Protein AF-A0A2X2K5G4-F1 (afdb_monomer_lite)

Organism: Staphylococcus aureus (NCBI:txid1280)

Radius of gyration: 18.64 Å; chains: 1; bounding box: 54×37×43 Å

Foldseek 3Di:
DDPLVVLVVCCVVCLVVLQCVCLLLPDPDQWDWDQFLVRDTDIQHSVDSVSSVRCCVLLCVCVCPPNDCVDVDPVCLSVVVPPPSDNVVSPVSVVVSVVVSVVSVVVVVVVVVVVVVVVVVPPPD

InterPro domains:
  IPR007637 Restriction endonuclease, type II, DpnII-like [PF04556] (2-112)

Sequence (125 aa):
MNSKKKFERLYSQRAESFDILPLFISSRNKQIEYWSSDGEAKKYGFDKKETVFDFLVESGLRENLFMNNRYKNVLDYILGLEVGLSSNDKKNYTGTWMMNQIANLLKETISHSERSALQGNNRCE

Structure (mmCIF, N/CA/C/O backbone):
data_AF-A0A2X2K5G4-F1
#
_entry.id   AF-A0A2X2K5G4-F1
#
loop_
_atom_site.group_PDB
_atom_site.id
_atom_site.type_symbol
_atom_site.label_atom_id
_atom_site.label_alt_id
_atom_site.label_comp_id
_atom_site.label_asym_id
_atom_site.label_entity_id
_atom_site.label_seq_id
_atom_site.pdbx_PDB_ins_code
_atom_site.Cartn_x
_atom_site.Cartn_y
_atom_site.Cartn_z
_atom_site.occupancy
_atom_site.B_iso_or_equiv
_atom_site.auth_seq_id
_atom_site.auth_comp_id
_atom_site.auth_asym_id
_atom_site.auth_atom_id
_atom_site.pdbx_PDB_model_num
ATOM 1 N N . MET A 1 1 ? -9.466 16.720 -5.199 1.00 49.22 1 MET A N 1
ATOM 2 C CA . MET A 1 1 ? -8.906 16.476 -3.846 1.00 49.22 1 MET A CA 1
ATOM 3 C C . MET A 1 1 ? -7.755 15.489 -3.972 1.00 49.22 1 MET A C 1
ATOM 5 O O . MET A 1 1 ? -7.985 14.405 -4.493 1.00 49.22 1 MET A O 1
ATOM 9 N N . ASN A 1 2 ? -6.539 15.889 -3.585 1.00 77.06 2 ASN A N 1
ATOM 10 C CA . ASN A 1 2 ? -5.311 15.094 -3.737 1.00 77.06 2 ASN A CA 1
ATOM 11 C C . ASN A 1 2 ? -5.450 13.736 -3.008 1.00 77.06 2 ASN A C 1
ATOM 13 O O . ASN A 1 2 ? -5.962 13.702 -1.885 1.00 77.06 2 ASN A O 1
ATOM 17 N N . SER A 1 3 ? -5.046 12.630 -3.642 1.00 75.31 3 SER A N 1
ATOM 18 C CA . SER A 1 3 ? -5.146 11.268 -3.086 1.00 75.31 3 SER A CA 1
ATOM 19 C C . SER A 1 3 ? -4.436 11.144 -1.740 1.00 75.31 3 SER A C 1
ATOM 21 O O . SER A 1 3 ? -4.958 10.492 -0.839 1.00 75.31 3 SER A O 1
ATOM 23 N N . LYS A 1 4 ? -3.318 11.857 -1.566 1.00 84.19 4 LYS A N 1
ATOM 24 C CA . LYS A 1 4 ? -2.576 11.907 -0.302 1.00 84.19 4 LYS A CA 1
ATOM 25 C C . LYS A 1 4 ? -3.399 12.519 0.838 1.00 84.19 4 LYS A C 1
ATOM 27 O O . LYS A 1 4 ? -3.516 11.917 1.894 1.00 84.19 4 LYS A O 1
ATOM 32 N N . LYS A 1 5 ? -4.091 13.639 0.594 1.00 86.69 5 LYS A N 1
ATOM 33 C CA . LYS A 1 5 ? -4.962 14.278 1.605 1.00 86.69 5 LYS A CA 1
ATOM 34 C C . LYS A 1 5 ? -6.149 13.397 2.009 1.00 86.69 5 LYS A C 1
ATOM 36 O O . LYS A 1 5 ? -6.581 13.430 3.157 1.00 86.69 5 LYS A O 1
ATOM 41 N N . LYS A 1 6 ? -6.706 12.619 1.069 1.00 85.62 6 LYS A N 1
ATOM 42 C CA . LYS A 1 6 ? -7.767 11.644 1.385 1.00 85.62 6 LYS A CA 1
ATOM 43 C C . LYS A 1 6 ? -7.233 10.520 2.270 1.00 85.62 6 LYS A C 1
ATOM 45 O O . LYS A 1 6 ? -7.895 10.181 3.244 1.00 85.62 6 LYS A O 1
ATOM 50 N N . PHE A 1 7 ? -6.057 9.987 1.940 1.00 87.94 7 PHE A N 1
ATOM 51 C CA . PHE A 1 7 ? -5.385 8.986 2.762 1.00 87.94 7 PHE A CA 1
ATOM 52 C C . PHE A 1 7 ? -5.106 9.522 4.168 1.00 87.94 7 PHE A C 1
ATOM 54 O O . PHE A 1 7 ? -5.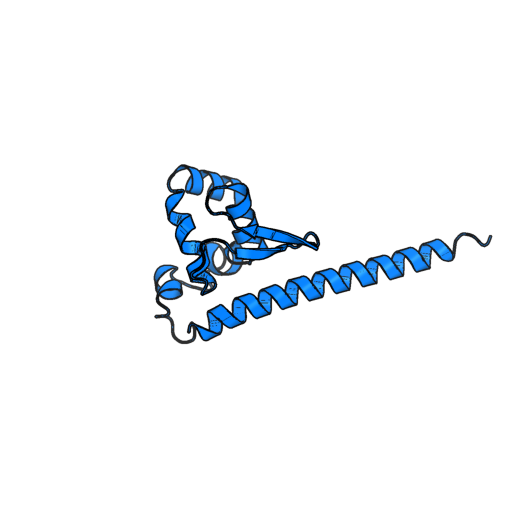526 8.900 5.130 1.00 87.94 7 PHE A O 1
ATOM 61 N N . GLU A 1 8 ? -4.500 10.705 4.291 1.00 89.00 8 GLU A N 1
ATOM 62 C CA . GLU A 1 8 ? -4.189 11.322 5.588 1.00 89.00 8 GLU A CA 1
ATOM 63 C C . GLU A 1 8 ? -5.440 11.480 6.460 1.00 89.00 8 GLU A C 1
ATOM 65 O O . GLU A 1 8 ? -5.403 11.171 7.649 1.00 89.00 8 GLU A O 1
ATOM 70 N N . ARG A 1 9 ? -6.570 11.886 5.863 1.00 90.19 9 ARG A N 1
ATOM 71 C CA . ARG A 1 9 ? -7.855 11.982 6.569 1.00 90.19 9 ARG A CA 1
ATOM 72 C C . ARG A 1 9 ? -8.384 10.620 7.026 1.00 90.19 9 ARG A C 1
ATOM 74 O O . ARG A 1 9 ? -8.928 10.520 8.118 1.00 90.19 9 ARG A O 1
ATOM 81 N N . LE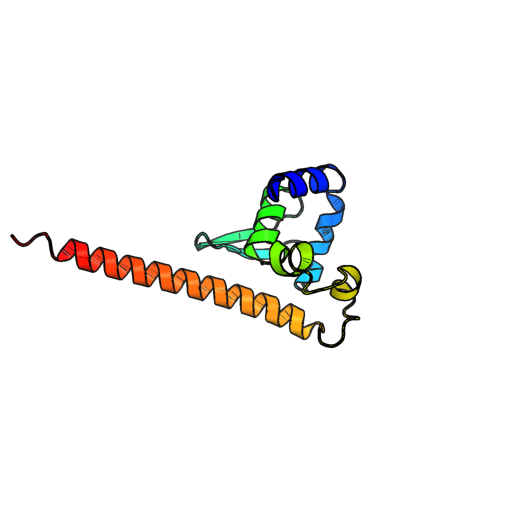U A 1 10 ? -8.278 9.586 6.192 1.00 88.06 10 LEU A N 1
ATOM 82 C CA . LEU A 1 10 ? -8.719 8.233 6.552 1.00 88.06 10 LEU A CA 1
ATOM 83 C C . LEU A 1 10 ? -7.827 7.633 7.641 1.00 88.06 10 LEU A C 1
ATOM 85 O O . LEU A 1 10 ? -8.332 7.100 8.624 1.00 88.06 10 LEU A O 1
ATOM 89 N N . TYR A 1 11 ? -6.514 7.800 7.503 1.00 88.31 11 TYR A N 1
ATOM 90 C CA . TYR A 1 11 ? -5.532 7.354 8.481 1.00 88.31 11 TYR A CA 1
ATOM 91 C C . TYR A 1 11 ? -5.737 8.035 9.836 1.00 88.31 11 TYR A C 1
ATOM 93 O O . TYR A 1 11 ? -5.716 7.369 10.863 1.00 88.31 11 TYR A O 1
ATOM 101 N N . SER A 1 12 ? -6.021 9.344 9.857 1.00 89.50 12 SER A N 1
ATOM 102 C CA . SER A 1 12 ? -6.294 10.062 11.108 1.00 89.50 12 SER A CA 1
ATOM 103 C C . SER A 1 12 ? -7.590 9.622 11.793 1.00 89.50 12 SER A C 1
ATOM 105 O O . SER A 1 12 ? -7.743 9.822 12.991 1.00 89.50 12 SER A O 1
ATOM 107 N N . GLN A 1 13 ? -8.553 9.093 11.033 1.00 91.25 13 GLN A N 1
ATOM 108 C CA . GLN A 1 13 ? -9.842 8.647 11.563 1.00 91.25 13 GLN A CA 1
ATOM 109 C C . GLN A 1 13 ? -9.796 7.203 12.067 1.00 91.25 13 GLN A C 1
ATOM 111 O O . GLN A 1 13 ? -10.489 6.883 13.029 1.00 91.25 13 GLN A O 1
ATOM 116 N N . ARG A 1 14 ? -9.055 6.335 11.370 1.00 88.69 14 ARG A N 1
ATOM 117 C CA . ARG A 1 14 ? -9.068 4.877 11.546 1.00 88.69 14 ARG A CA 1
ATOM 118 C C . ARG A 1 14 ? -7.710 4.273 11.171 1.00 88.69 14 ARG A C 1
ATOM 120 O O . ARG A 1 14 ? -7.596 3.569 10.165 1.00 88.69 14 ARG A O 1
ATOM 127 N N . ALA A 1 15 ? -6.669 4.561 11.947 1.00 86.38 15 ALA A N 1
ATOM 128 C CA . ALA A 1 15 ? -5.328 4.029 11.686 1.00 86.38 15 ALA A CA 1
ATOM 129 C C . ALA A 1 15 ? -5.295 2.489 11.761 1.00 86.38 15 ALA A C 1
ATOM 131 O O . ALA A 1 15 ? -4.634 1.844 10.952 1.00 86.38 15 ALA A O 1
ATOM 132 N N . GLU A 1 16 ? -6.100 1.894 12.645 1.00 86.06 16 GLU A N 1
ATOM 133 C CA . GLU A 1 16 ? -6.205 0.443 12.841 1.00 86.06 16 GLU A CA 1
ATOM 134 C C . GLU A 1 16 ? -6.678 -0.313 11.587 1.00 86.06 16 GLU A C 1
ATOM 136 O O . GLU A 1 16 ? -6.410 -1.499 11.414 1.00 86.06 16 GLU A O 1
ATOM 141 N N . SER A 1 17 ? -7.363 0.371 10.664 1.00 84.94 17 SER A N 1
ATOM 142 C CA . SER A 1 17 ? -7.836 -0.244 9.417 1.00 84.94 17 SER A CA 1
ATOM 143 C C . SER A 1 17 ? -6.707 -0.548 8.429 1.00 84.94 17 SER A C 1
ATOM 145 O O . SER A 1 17 ? -6.936 -1.246 7.446 1.00 84.94 17 SER A O 1
ATOM 147 N N . PHE A 1 18 ? -5.494 -0.044 8.663 1.00 85.69 18 PHE A N 1
ATOM 148 C CA . PHE A 1 18 ? -4.334 -0.303 7.809 1.00 85.69 18 PHE A CA 1
ATOM 149 C C . PHE A 1 18 ? -3.508 -1.516 8.273 1.00 85.69 18 PHE A C 1
ATOM 151 O O . PHE A 1 18 ? -2.662 -2.010 7.524 1.00 85.69 18 PHE A O 1
ATOM 158 N N . ASP A 1 19 ? -3.826 -2.091 9.437 1.00 83.25 19 ASP A N 1
ATOM 159 C CA . ASP A 1 19 ? -3.175 -3.301 9.961 1.00 83.25 19 ASP A CA 1
ATOM 160 C C . ASP A 1 19 ? -3.450 -4.549 9.107 1.00 83.25 19 ASP A C 1
ATOM 162 O O . ASP A 1 19 ? -2.692 -5.518 9.133 1.00 83.25 19 ASP A O 1
ATOM 166 N N . ILE A 1 20 ? -4.519 -4.526 8.306 1.00 84.62 20 ILE A N 1
ATOM 167 C CA . ILE A 1 20 ? -4.900 -5.633 7.420 1.00 84.62 20 ILE A CA 1
ATOM 168 C C . ILE A 1 20 ? -4.140 -5.643 6.088 1.00 84.62 20 ILE A C 1
ATOM 170 O O . ILE A 1 20 ? -4.206 -6.640 5.372 1.00 84.62 20 ILE A O 1
ATOM 174 N N . LEU A 1 21 ? -3.397 -4.580 5.748 1.00 85.56 21 LEU A N 1
ATOM 175 C CA . LEU A 1 21 ? -2.684 -4.455 4.466 1.00 85.56 21 LEU A CA 1
ATOM 176 C C . LEU A 1 21 ? -1.777 -5.653 4.080 1.00 85.56 21 LEU A C 1
ATOM 178 O O . LEU A 1 21 ? -1.791 -6.044 2.913 1.00 85.56 21 LEU A O 1
ATOM 182 N N . PRO A 1 22 ? -1.052 -6.319 4.998 1.00 83.44 22 PRO A N 1
ATOM 183 C CA . PRO A 1 22 ? -0.271 -7.517 4.691 1.00 83.44 22 PRO A CA 1
ATOM 184 C C . PRO A 1 22 ? -1.105 -8.671 4.143 1.00 83.44 22 PRO A C 1
ATOM 186 O O . PRO A 1 22 ? -0.628 -9.420 3.289 1.00 83.44 22 PRO A O 1
ATOM 189 N N . LEU A 1 23 ? -2.360 -8.810 4.583 1.00 84.50 23 LEU A N 1
ATOM 190 C CA . LEU A 1 23 ? -3.239 -9.879 4.107 1.00 84.50 23 LEU A CA 1
ATOM 191 C C . LEU A 1 23 ? -3.510 -9.752 2.606 1.00 84.50 23 LEU A C 1
ATOM 193 O O . LEU A 1 23 ? -3.742 -10.760 1.933 1.00 84.50 23 LEU A O 1
ATOM 197 N N . PHE A 1 24 ? -3.421 -8.535 2.063 1.00 83.12 24 PHE A N 1
ATOM 198 C CA . PHE A 1 24 ? -3.648 -8.288 0.645 1.00 83.12 24 PHE A CA 1
ATOM 199 C C . PHE A 1 24 ? -2.548 -8.848 -0.252 1.00 83.12 24 PHE A C 1
ATOM 201 O O . PHE A 1 24 ? -2.814 -9.177 -1.407 1.00 83.12 24 PHE A O 1
ATOM 208 N N . ILE A 1 25 ? -1.344 -8.998 0.295 1.00 82.31 25 ILE A N 1
ATOM 209 C CA . ILE A 1 25 ? -0.192 -9.610 -0.372 1.00 82.31 25 ILE A CA 1
ATOM 210 C C . ILE A 1 25 ? 0.097 -11.019 0.166 1.00 82.31 25 ILE A C 1
ATOM 212 O O . ILE A 1 25 ? 1.208 -11.528 0.040 1.00 82.31 25 ILE A O 1
ATOM 216 N N . SER A 1 26 ? -0.888 -11.643 0.824 1.00 83.44 26 SER A N 1
ATOM 217 C CA . SER A 1 26 ? -0.748 -12.956 1.467 1.00 83.44 26 SER A CA 1
ATOM 218 C C . SER A 1 26 ? 0.395 -13.049 2.488 1.00 83.44 26 SER A C 1
ATOM 220 O O . SER A 1 26 ? 0.919 -14.136 2.740 1.00 83.44 26 SER A O 1
ATOM 222 N N . SER A 1 27 ? 0.752 -11.932 3.122 1.00 83.06 27 SER A N 1
ATOM 223 C CA . SER A 1 27 ? 1.695 -11.905 4.234 1.00 83.06 27 SER A CA 1
ATOM 224 C C . SER A 1 27 ? 0.949 -11.979 5.564 1.00 83.06 27 SER A C 1
ATOM 226 O O . SER A 1 27 ? -0.042 -11.286 5.787 1.00 83.06 27 SER A O 1
ATOM 228 N N . ARG A 1 28 ? 1.441 -12.831 6.468 1.00 80.12 28 ARG A N 1
ATOM 229 C CA . ARG A 1 28 ? 0.992 -12.896 7.872 1.00 80.12 28 ARG A CA 1
ATOM 230 C C . ARG A 1 28 ? 1.904 -12.103 8.807 1.00 80.12 28 ARG A C 1
ATOM 232 O O . ARG A 1 28 ? 1.612 -11.983 9.994 1.00 80.12 28 ARG A O 1
ATOM 239 N N . ASN A 1 29 ? 3.017 -11.596 8.282 1.00 79.62 29 ASN A N 1
ATOM 240 C CA . ASN A 1 29 ? 4.024 -10.924 9.079 1.00 79.62 29 ASN A CA 1
ATOM 241 C C . ASN A 1 29 ? 3.624 -9.479 9.334 1.00 79.62 29 ASN A C 1
ATOM 243 O O . ASN A 1 29 ? 3.086 -8.796 8.463 1.00 79.62 29 ASN A O 1
ATOM 247 N N . LYS A 1 30 ? 3.966 -9.012 10.536 1.00 72.81 30 LYS A N 1
ATOM 248 C CA . LYS A 1 30 ? 3.759 -7.626 10.939 1.00 72.81 30 LYS A CA 1
ATOM 249 C C . LYS A 1 30 ? 4.815 -6.649 10.402 1.00 72.81 30 LYS A C 1
ATOM 251 O O . LYS A 1 30 ? 4.757 -5.450 10.631 1.00 72.81 30 LYS A O 1
ATOM 256 N N . GLN A 1 31 ? 5.829 -7.159 9.734 1.00 80.12 31 GLN A N 1
ATOM 257 C CA . GLN A 1 31 ? 6.821 -6.338 9.070 1.00 80.12 31 GLN A CA 1
ATOM 258 C C . GLN A 1 31 ? 7.055 -6.962 7.710 1.00 80.12 31 GLN A C 1
ATOM 260 O O . GLN A 1 31 ? 7.172 -8.185 7.590 1.00 80.12 31 GLN A O 1
ATOM 265 N N . ILE A 1 32 ? 7.056 -6.114 6.692 1.00 83.31 32 ILE A N 1
ATOM 266 C CA . ILE A 1 32 ? 7.335 -6.503 5.317 1.00 83.31 32 ILE A CA 1
ATOM 267 C C . ILE A 1 32 ? 8.534 -5.675 4.896 1.00 83.31 32 ILE A C 1
ATOM 269 O O . ILE A 1 32 ? 8.484 -4.450 4.931 1.00 83.31 32 ILE A O 1
ATOM 273 N N . GLU A 1 33 ? 9.616 -6.338 4.532 1.00 85.88 33 GLU A N 1
ATOM 274 C CA . GLU A 1 33 ? 10.739 -5.684 3.878 1.00 85.88 33 GLU A CA 1
ATOM 275 C C . GLU A 1 33 ? 10.538 -5.793 2.372 1.00 85.88 33 GLU A C 1
ATOM 277 O O . GLU A 1 33 ? 10.150 -6.850 1.867 1.00 85.88 33 GLU A O 1
ATOM 282 N N . TYR A 1 34 ? 10.729 -4.686 1.668 1.00 83.19 34 TYR A N 1
ATOM 283 C CA . TYR A 1 34 ? 10.522 -4.619 0.234 1.00 83.19 34 TYR A CA 1
ATOM 284 C C . TYR A 1 34 ? 11.529 -3.699 -0.433 1.00 83.19 34 TYR A C 1
ATOM 286 O O . TYR A 1 34 ? 12.057 -2.775 0.182 1.00 83.19 34 TYR A O 1
ATOM 294 N N . TRP A 1 35 ? 11.786 -3.971 -1.709 1.00 83.50 35 TRP A N 1
ATOM 295 C CA . TRP A 1 35 ? 12.627 -3.112 -2.522 1.00 83.50 35 TRP A CA 1
ATOM 296 C C . TRP A 1 35 ? 11.800 -1.943 -3.023 1.00 83.50 35 TRP A C 1
ATOM 298 O O . TRP A 1 35 ? 10.803 -2.143 -3.722 1.00 83.50 35 TRP A O 1
ATOM 308 N N . SER A 1 36 ? 12.193 -0.746 -2.617 1.00 84.25 36 SER A N 1
ATOM 309 C CA . SER A 1 36 ? 11.501 0.464 -3.002 1.00 84.25 36 SER A CA 1
ATOM 310 C C . SER A 1 36 ? 11.981 0.966 -4.357 1.00 84.25 36 SER A C 1
ATOM 312 O O . SER A 1 36 ? 13.056 0.611 -4.846 1.00 84.25 36 SER A O 1
ATOM 314 N N . SER A 1 37 ? 11.152 1.800 -4.976 1.00 78.50 37 SER A N 1
ATOM 315 C CA . SER A 1 37 ? 11.453 2.423 -6.270 1.00 78.50 37 SER A CA 1
ATOM 316 C C . SER A 1 37 ? 12.687 3.335 -6.271 1.00 78.50 37 SER A C 1
ATOM 318 O O . SER A 1 37 ? 13.219 3.619 -7.335 1.00 78.50 37 SER A O 1
ATOM 320 N N . ASP A 1 38 ? 13.156 3.770 -5.101 1.00 79.75 38 ASP A N 1
ATOM 321 C CA . ASP A 1 38 ? 14.416 4.509 -4.920 1.00 79.75 38 ASP A CA 1
ATOM 322 C C . ASP A 1 38 ? 15.660 3.605 -4.880 1.00 79.75 38 ASP A C 1
ATOM 324 O O . ASP A 1 38 ? 16.778 4.095 -4.744 1.00 79.75 38 ASP A O 1
ATOM 328 N N . GLY A 1 39 ? 15.481 2.290 -5.013 1.00 76.88 39 GLY A N 1
ATOM 329 C CA . GLY A 1 39 ? 16.575 1.330 -5.020 1.00 76.88 39 GLY A CA 1
ATOM 330 C C . GLY A 1 39 ? 17.057 0.916 -3.631 1.00 76.88 39 GLY A C 1
ATOM 331 O O . GLY A 1 39 ? 18.042 0.186 -3.543 1.00 76.88 39 GLY A O 1
ATOM 332 N N . GLU A 1 40 ? 16.373 1.327 -2.561 1.00 83.62 40 GLU A N 1
ATOM 333 C CA . GLU A 1 40 ? 16.698 0.929 -1.193 1.00 83.62 40 GLU A CA 1
ATOM 334 C C . GLU A 1 40 ? 15.712 -0.111 -0.645 1.00 83.62 40 GLU A C 1
ATOM 336 O O . GLU A 1 40 ? 14.526 -0.150 -0.987 1.00 83.62 40 GLU A O 1
ATOM 341 N N . ALA A 1 41 ? 16.198 -0.968 0.256 1.00 83.69 41 ALA A N 1
ATOM 342 C CA . ALA A 1 41 ? 15.336 -1.861 1.018 1.00 83.69 41 ALA A CA 1
ATOM 343 C C . ALA A 1 41 ? 14.594 -1.054 2.093 1.00 83.69 41 ALA A C 1
ATOM 345 O O . ALA A 1 41 ? 15.189 -0.582 3.065 1.00 83.69 41 ALA A O 1
ATOM 346 N N . LYS A 1 42 ? 13.277 -0.913 1.937 1.00 85.56 42 LYS A N 1
ATOM 347 C CA . LYS A 1 42 ? 12.408 -0.272 2.923 1.00 85.56 42 LYS A CA 1
ATOM 348 C C . LYS A 1 42 ? 11.693 -1.309 3.766 1.00 85.56 42 LYS A C 1
ATOM 350 O O . LYS A 1 42 ? 11.280 -2.370 3.300 1.00 85.56 42 LYS A O 1
ATOM 355 N N . LYS A 1 43 ? 11.484 -0.957 5.032 1.00 83.50 43 LYS A N 1
ATOM 356 C CA . LYS A 1 43 ? 10.639 -1.725 5.942 1.00 83.50 43 LYS A CA 1
ATOM 357 C C . LYS A 1 43 ? 9.289 -1.058 6.062 1.00 83.50 43 LYS A C 1
ATOM 359 O O . LYS A 1 43 ? 9.185 0.099 6.457 1.00 83.50 43 LYS A O 1
ATOM 364 N N . TYR A 1 44 ? 8.258 -1.825 5.757 1.00 78.19 44 TYR A N 1
ATOM 365 C CA . TYR A 1 44 ? 6.894 -1.494 6.091 1.00 78.19 44 TYR A CA 1
ATOM 366 C C . TYR A 1 44 ? 6.672 -1.655 7.598 1.00 78.19 44 TYR A C 1
ATOM 368 O O . TYR A 1 44 ? 6.843 -2.749 8.145 1.00 78.19 44 TYR A O 1
ATOM 376 N N . GLY A 1 45 ? 6.278 -0.560 8.243 1.00 71.81 45 GLY A N 1
ATOM 377 C CA . GLY A 1 45 ? 5.844 -0.505 9.632 1.00 71.81 45 GLY A CA 1
ATOM 378 C C . GLY A 1 45 ? 4.450 0.104 9.699 1.00 71.81 45 GLY A C 1
ATOM 379 O O . GLY A 1 45 ? 4.215 1.184 9.157 1.00 71.81 45 GLY A O 1
ATOM 380 N N . PHE A 1 46 ? 3.518 -0.600 10.340 1.00 70.00 46 PHE A N 1
ATOM 381 C CA . PHE A 1 46 ? 2.129 -0.143 10.504 1.00 70.00 46 PHE A CA 1
ATOM 382 C C . PHE A 1 46 ? 1.977 1.045 11.450 1.00 70.00 46 PHE A C 1
ATOM 384 O O . PHE A 1 46 ? 0.917 1.650 11.536 1.00 70.00 46 PHE A O 1
ATOM 391 N N . ASP A 1 47 ? 3.024 1.350 12.204 1.00 69.75 47 ASP A N 1
ATOM 392 C CA . ASP A 1 47 ? 3.059 2.399 13.208 1.00 69.75 47 ASP A CA 1
ATOM 393 C C . ASP A 1 47 ? 3.198 3.799 12.592 1.00 69.75 47 ASP A C 1
ATOM 395 O O . ASP A 1 47 ? 2.828 4.790 13.226 1.00 69.75 47 ASP A O 1
ATOM 399 N N . LYS A 1 48 ? 3.692 3.903 11.349 1.00 81.69 48 LYS A N 1
ATOM 400 C CA . LYS A 1 48 ? 3.994 5.185 10.697 1.00 81.69 48 LYS A CA 1
ATOM 401 C C . LYS A 1 48 ? 3.152 5.409 9.447 1.00 81.69 48 LYS A C 1
ATOM 403 O O . LYS A 1 48 ? 3.232 4.661 8.475 1.00 81.69 48 LYS A O 1
ATOM 408 N N . LYS A 1 49 ? 2.411 6.521 9.435 1.00 84.06 49 LYS A N 1
ATOM 409 C CA . LYS A 1 49 ? 1.527 6.912 8.324 1.00 84.06 49 LYS A CA 1
ATOM 410 C C . LYS A 1 49 ? 2.262 7.029 6.985 1.00 84.06 49 LYS A C 1
ATOM 412 O O . LYS A 1 49 ? 1.703 6.656 5.959 1.00 84.06 49 LYS A O 1
ATOM 417 N N . GLU A 1 50 ? 3.491 7.550 6.990 1.00 83.56 50 GLU A N 1
ATOM 418 C CA . GLU A 1 50 ? 4.305 7.733 5.784 1.00 83.56 50 GLU A CA 1
ATOM 419 C C . GLU A 1 50 ? 4.623 6.381 5.160 1.00 83.56 50 GLU A C 1
ATOM 421 O O . GLU A 1 50 ? 4.323 6.144 3.996 1.00 83.56 50 GLU A O 1
ATOM 426 N N . THR A 1 51 ? 5.112 5.459 5.982 1.00 84.88 51 THR A N 1
ATOM 427 C CA . THR A 1 51 ? 5.464 4.107 5.564 1.00 84.88 51 THR A CA 1
ATOM 428 C C . THR A 1 51 ? 4.257 3.339 5.023 1.00 84.88 51 THR A C 1
ATOM 430 O O . THR A 1 51 ? 4.390 2.566 4.072 1.00 84.88 51 THR A O 1
ATOM 433 N N . VAL A 1 52 ? 3.069 3.584 5.584 1.00 87.62 52 VAL A N 1
ATOM 434 C CA . VAL A 1 52 ? 1.818 3.000 5.091 1.00 87.62 52 VAL A CA 1
ATOM 435 C C . VAL A 1 52 ? 1.420 3.545 3.723 1.00 87.62 52 VAL A C 1
ATOM 437 O O . VAL A 1 52 ? 1.028 2.778 2.839 1.00 87.62 52 VAL A O 1
ATOM 440 N N . PHE A 1 53 ? 1.534 4.857 3.529 1.00 88.38 53 PHE A N 1
ATOM 441 C CA . PHE A 1 53 ? 1.235 5.482 2.246 1.00 88.38 53 PHE A CA 1
ATOM 442 C C . PHE A 1 53 ? 2.200 5.029 1.151 1.00 88.38 53 PHE A C 1
ATOM 444 O O . PHE A 1 53 ? 1.753 4.665 0.063 1.00 88.38 53 PHE A O 1
ATOM 451 N N . ASP A 1 54 ? 3.497 5.016 1.454 1.00 88.06 54 ASP A N 1
ATOM 452 C CA . ASP A 1 54 ? 4.540 4.613 0.513 1.00 88.06 54 ASP A CA 1
ATOM 453 C C . ASP A 1 54 ? 4.323 3.166 0.078 1.00 88.06 54 ASP A C 1
ATOM 455 O O . ASP A 1 54 ? 4.250 2.883 -1.114 1.00 88.06 54 ASP A O 1
ATOM 459 N N . PHE A 1 55 ? 4.049 2.261 1.020 1.00 87.69 55 PHE A N 1
ATOM 460 C CA . PHE A 1 55 ? 3.721 0.879 0.683 1.00 87.69 55 PHE A CA 1
ATOM 461 C C . PHE A 1 55 ? 2.475 0.760 -0.200 1.00 87.69 55 PHE A C 1
ATOM 463 O O . PHE A 1 55 ? 2.482 -0.011 -1.156 1.00 87.69 55 PHE A O 1
ATOM 470 N N . LEU A 1 56 ? 1.405 1.516 0.062 1.00 88.00 56 LEU A N 1
ATOM 471 C CA . LEU A 1 56 ? 0.197 1.487 -0.774 1.00 88.00 56 LEU A CA 1
ATOM 472 C C . LEU A 1 56 ? 0.465 1.919 -2.220 1.00 88.00 56 LEU A C 1
ATOM 474 O O . LEU A 1 56 ? -0.128 1.349 -3.139 1.00 88.00 56 LEU A O 1
ATOM 478 N N . VAL A 1 57 ? 1.322 2.923 -2.409 1.00 87.81 57 VAL A N 1
ATOM 479 C CA . VAL A 1 57 ? 1.706 3.436 -3.730 1.00 87.81 57 VAL A CA 1
ATOM 480 C C . VAL A 1 57 ? 2.664 2.469 -4.417 1.00 87.81 57 VAL A C 1
ATOM 482 O O . VAL A 1 57 ? 2.406 2.032 -5.533 1.00 87.81 57 VAL A O 1
ATOM 485 N N . GLU A 1 58 ? 3.748 2.097 -3.746 1.00 86.44 58 GLU A N 1
ATOM 486 C CA . GLU A 1 58 ? 4.828 1.314 -4.339 1.00 86.44 58 GLU A CA 1
ATOM 487 C C . GLU A 1 58 ? 4.432 -0.135 -4.604 1.00 86.44 58 GLU A C 1
ATOM 489 O O . GLU A 1 58 ? 4.848 -0.712 -5.608 1.00 86.44 58 GLU A O 1
ATOM 494 N N . SER A 1 59 ? 3.591 -0.721 -3.746 1.00 84.44 59 SER A N 1
ATOM 495 C CA . SER A 1 59 ? 3.023 -2.043 -4.007 1.00 84.44 59 SER A CA 1
ATOM 496 C C . SER A 1 59 ? 2.056 -2.025 -5.185 1.00 84.44 59 SER A C 1
ATOM 498 O O . SER A 1 59 ? 1.827 -3.079 -5.764 1.00 84.44 59 SER A O 1
ATOM 500 N N . GLY A 1 60 ? 1.460 -0.878 -5.536 1.00 84.50 60 GLY A N 1
ATOM 501 C CA . GLY A 1 60 ? 0.384 -0.755 -6.523 1.00 84.50 60 GLY A CA 1
ATOM 502 C C . GLY A 1 60 ? -1.013 -1.099 -5.987 1.00 84.50 60 GLY A C 1
ATOM 503 O O . GLY A 1 60 ? -1.968 -1.182 -6.765 1.00 84.50 60 GLY A O 1
ATOM 504 N N . LEU A 1 61 ? -1.160 -1.332 -4.673 1.00 85.56 61 LEU A N 1
ATOM 505 C CA . LEU A 1 61 ? -2.456 -1.640 -4.053 1.00 85.56 61 LEU A CA 1
ATOM 506 C C . LEU A 1 61 ? -3.400 -0.442 -4.146 1.00 85.56 61 LEU A C 1
ATOM 508 O O . LEU A 1 61 ? -4.600 -0.612 -4.358 1.00 85.56 61 LEU A O 1
ATOM 512 N N . ARG A 1 62 ? -2.865 0.780 -4.044 1.00 86.94 62 ARG A N 1
ATOM 513 C CA . ARG A 1 62 ? -3.635 2.010 -4.237 1.00 86.94 62 ARG A CA 1
ATOM 514 C C . ARG A 1 62 ? -4.371 1.983 -5.572 1.00 86.94 62 ARG A C 1
ATOM 516 O O . ARG A 1 62 ? -5.586 2.155 -5.603 1.00 86.94 62 ARG A O 1
ATOM 523 N N . GLU A 1 63 ? -3.656 1.739 -6.660 1.00 83.00 63 GLU A N 1
ATOM 524 C CA . GLU A 1 63 ? -4.204 1.709 -8.009 1.00 83.00 63 GLU A CA 1
ATOM 525 C C . GLU A 1 63 ? -5.096 0.489 -8.200 1.00 83.00 63 GLU A C 1
ATOM 527 O O . GLU A 1 63 ? -6.231 0.638 -8.626 1.00 83.00 63 GLU A O 1
ATOM 532 N N . ASN A 1 64 ? -4.617 -0.711 -7.874 1.00 76.94 64 ASN A N 1
ATOM 533 C CA . ASN A 1 64 ? -5.298 -1.951 -8.244 1.00 76.94 64 ASN A CA 1
ATOM 534 C C . ASN A 1 64 ? -6.538 -2.271 -7.406 1.00 76.94 64 ASN A C 1
ATOM 536 O O . ASN A 1 64 ? -7.417 -2.968 -7.906 1.00 76.94 64 ASN A O 1
ATOM 540 N N . LEU A 1 65 ? -6.600 -1.794 -6.163 1.00 78.88 65 LEU A N 1
ATOM 541 C CA . LEU A 1 65 ? -7.660 -2.147 -5.220 1.00 78.88 65 LEU A CA 1
ATOM 542 C C . LEU A 1 65 ? -8.540 -0.956 -4.835 1.00 78.88 65 LEU A C 1
ATOM 544 O O . LEU A 1 65 ? -9.746 -1.116 -4.682 1.00 78.88 65 LEU A O 1
ATOM 548 N N . PHE A 1 66 ? -7.953 0.231 -4.654 1.00 79.88 66 PHE A N 1
ATOM 549 C CA . PHE A 1 66 ? -8.680 1.379 -4.102 1.00 79.88 66 PHE A CA 1
ATOM 550 C C . PHE A 1 66 ? -9.086 2.426 -5.144 1.00 79.88 66 PHE A C 1
ATOM 552 O O . PHE A 1 66 ? -10.055 3.152 -4.920 1.00 79.88 66 PHE A O 1
ATOM 559 N N . MET A 1 67 ? -8.348 2.558 -6.252 1.00 79.31 67 MET A N 1
ATOM 560 C CA . MET A 1 67 ? -8.643 3.551 -7.295 1.00 79.31 67 MET A CA 1
ATOM 561 C C . MET A 1 67 ? -9.256 2.930 -8.546 1.00 79.31 67 MET A C 1
ATOM 563 O O . MET A 1 67 ? -10.225 3.470 -9.077 1.00 79.31 67 MET A O 1
ATOM 567 N N . ASN A 1 68 ? -8.721 1.804 -9.008 1.00 72.25 68 ASN A N 1
ATOM 568 C CA . ASN A 1 68 ? -9.285 1.061 -10.121 1.00 72.25 68 ASN A CA 1
ATOM 569 C C . ASN A 1 68 ? -10.288 0.059 -9.563 1.00 72.25 68 ASN A C 1
ATOM 571 O O . ASN A 1 68 ? -9.976 -0.705 -8.655 1.00 72.25 68 ASN A O 1
ATOM 575 N N . ASN A 1 69 ? -11.476 0.005 -10.158 1.00 67.31 69 ASN A N 1
ATOM 576 C CA . ASN A 1 69 ? -12.530 -0.939 -9.784 1.00 67.31 69 ASN A CA 1
ATOM 577 C C . ASN A 1 69 ? -12.227 -2.369 -10.288 1.00 67.31 69 ASN A C 1
ATOM 579 O O . ASN A 1 69 ? -13.134 -3.084 -10.712 1.00 67.31 69 ASN A O 1
ATOM 583 N N . ARG A 1 70 ? -10.936 -2.749 -10.333 1.00 69.50 70 ARG A N 1
ATOM 584 C CA . ARG A 1 70 ? -10.469 -4.067 -10.786 1.00 69.50 70 ARG A CA 1
ATOM 585 C C . ARG A 1 70 ? -10.995 -5.149 -9.845 1.00 69.50 70 ARG A C 1
ATOM 587 O O . ARG A 1 70 ? -11.398 -6.203 -10.313 1.00 69.50 70 ARG A O 1
ATOM 594 N N . TYR A 1 71 ? -11.033 -4.841 -8.552 1.00 71.56 71 TYR A N 1
ATOM 595 C CA . TYR A 1 71 ? -11.671 -5.652 -7.526 1.00 71.56 71 TYR A CA 1
ATOM 596 C C . TYR A 1 71 ? -12.863 -4.876 -6.983 1.00 71.56 71 TYR A C 1
ATOM 598 O O . TYR A 1 71 ? -12.708 -3.764 -6.480 1.00 71.56 71 TYR A O 1
ATOM 606 N N . LYS A 1 72 ? -14.065 -5.443 -7.116 1.00 70.06 72 LYS A N 1
ATOM 607 C CA . LYS A 1 72 ? -15.308 -4.744 -6.748 1.00 70.06 72 LYS A CA 1
ATOM 608 C C . LYS A 1 72 ? -15.466 -4.580 -5.238 1.00 70.06 72 LYS A C 1
ATOM 610 O O . LYS A 1 72 ? -16.187 -3.689 -4.794 1.00 70.06 72 LYS A O 1
ATOM 615 N N . ASN A 1 73 ? -14.825 -5.448 -4.456 1.00 76.81 73 ASN A N 1
ATOM 616 C CA . ASN A 1 73 ? -14.976 -5.492 -3.011 1.00 76.81 73 ASN A CA 1
ATOM 617 C C . ASN A 1 73 ? -13.675 -5.927 -2.321 1.00 76.81 73 ASN A C 1
ATOM 619 O O . ASN A 1 73 ? -13.120 -6.992 -2.586 1.00 76.81 73 ASN A O 1
ATOM 623 N N . VAL A 1 74 ? -13.226 -5.101 -1.378 1.00 79.38 74 VAL A N 1
ATOM 624 C CA . VAL A 1 74 ? -12.061 -5.353 -0.521 1.00 79.38 74 VAL A CA 1
ATOM 625 C C . VAL A 1 74 ? -12.227 -6.629 0.310 1.00 79.38 74 VAL A C 1
ATOM 627 O O . VAL A 1 74 ? -11.272 -7.385 0.474 1.00 79.38 74 VAL A O 1
ATOM 630 N N . LEU A 1 75 ? -13.433 -6.891 0.819 1.00 79.38 75 LEU A N 1
ATOM 631 C CA . LEU A 1 75 ? -13.721 -8.070 1.629 1.00 79.38 75 LEU A CA 1
ATOM 632 C C . LEU A 1 75 ? -13.623 -9.351 0.794 1.00 79.38 75 LEU A C 1
ATOM 634 O O . LEU A 1 75 ? -12.979 -10.306 1.225 1.00 79.38 75 LEU A O 1
ATOM 638 N N . ASP A 1 76 ? -14.181 -9.342 -0.417 1.00 79.69 76 ASP A N 1
ATOM 639 C CA . ASP A 1 76 ? -14.119 -10.487 -1.332 1.00 79.69 76 ASP A CA 1
ATOM 640 C C . ASP A 1 76 ? -12.676 -10.755 -1.772 1.00 79.69 76 ASP A C 1
ATOM 642 O O . ASP A 1 76 ? -12.259 -11.913 -1.831 1.00 79.69 76 ASP A O 1
ATOM 646 N N . TYR A 1 77 ? -11.882 -9.695 -1.974 1.00 81.06 77 TYR A N 1
ATOM 647 C CA . TYR A 1 77 ? -10.448 -9.806 -2.233 1.00 81.06 77 TYR A CA 1
ATOM 648 C C . TYR A 1 77 ? -9.706 -10.463 -1.059 1.00 81.06 77 TYR A C 1
ATOM 650 O O . TYR A 1 77 ? -8.910 -11.378 -1.265 1.00 81.06 77 TYR A O 1
ATOM 658 N N . ILE A 1 78 ? -9.954 -10.048 0.190 1.00 78.25 78 ILE A N 1
ATOM 659 C CA . ILE A 1 78 ? -9.299 -10.642 1.370 1.00 78.25 78 ILE A CA 1
ATOM 660 C C . ILE A 1 78 ? -9.708 -12.109 1.536 1.00 78.25 78 ILE A C 1
ATOM 662 O O . ILE A 1 78 ? -8.829 -12.961 1.687 1.00 78.25 78 ILE A O 1
ATOM 666 N N . LEU A 1 79 ? -11.007 -12.404 1.465 1.00 76.81 79 LEU A N 1
ATOM 667 C CA . LEU A 1 79 ? -11.558 -13.746 1.660 1.00 76.81 79 LEU A CA 1
ATOM 668 C C . LEU A 1 79 ? -11.278 -14.689 0.478 1.00 76.81 79 LEU A C 1
ATOM 670 O O . LEU A 1 79 ? -11.303 -15.903 0.659 1.00 76.81 79 LEU A O 1
ATOM 674 N N . GLY A 1 80 ? -10.967 -14.150 -0.705 1.00 72.44 80 GLY A N 1
ATOM 675 C CA . GLY A 1 80 ? -10.753 -14.933 -1.925 1.00 72.44 80 GLY A CA 1
ATOM 676 C C . GLY A 1 80 ? -12.048 -15.528 -2.482 1.00 72.44 80 GLY A C 1
ATOM 677 O O . GLY A 1 80 ? -12.024 -16.621 -3.041 1.00 72.44 80 GLY A O 1
ATOM 678 N N . LEU A 1 81 ? -13.181 -14.843 -2.281 1.00 75.88 81 LEU A N 1
ATOM 679 C CA . LEU A 1 81 ? -14.499 -15.286 -2.763 1.00 75.88 81 LEU A CA 1
ATOM 680 C 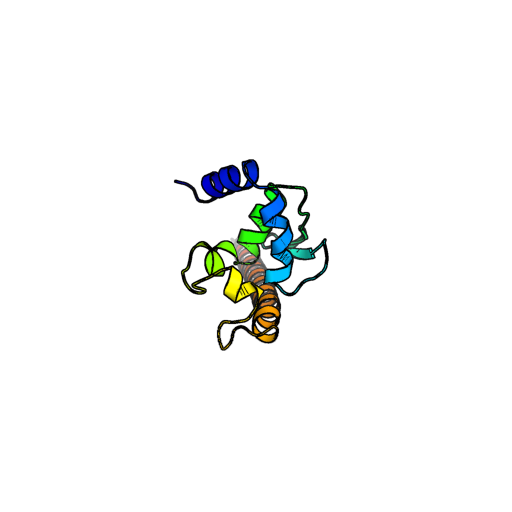C . LEU A 1 81 ? -14.696 -15.020 -4.261 1.00 75.88 81 LEU A C 1
ATOM 682 O O . LEU A 1 81 ? -15.522 -15.665 -4.903 1.00 75.88 81 LEU A O 1
ATOM 686 N N . GLU A 1 82 ? -13.943 -14.076 -4.824 1.00 68.88 82 GLU A N 1
ATOM 687 C CA . GLU A 1 82 ? -13.968 -13.780 -6.252 1.00 68.88 82 GLU A CA 1
ATOM 688 C C . GLU A 1 82 ? -13.236 -14.896 -7.026 1.00 68.88 82 GLU A C 1
ATOM 690 O O . GLU A 1 82 ? -12.085 -15.240 -6.748 1.00 68.88 82 GLU A O 1
ATOM 695 N N . VAL A 1 83 ? -13.932 -15.515 -7.983 1.00 55.59 83 VAL A N 1
ATOM 696 C CA . VAL A 1 83 ? -13.395 -16.611 -8.806 1.00 55.59 83 VAL A CA 1
ATOM 697 C C . VAL A 1 83 ? -12.162 -16.131 -9.578 1.00 55.59 83 VAL A C 1
ATOM 699 O O . VAL A 1 83 ? -12.246 -15.180 -10.348 1.00 55.59 83 VAL A O 1
ATOM 702 N N . GLY A 1 84 ? -11.016 -16.793 -9.378 1.00 59.12 84 GLY A N 1
ATOM 703 C CA . GLY A 1 84 ? -9.732 -16.393 -9.978 1.00 59.12 84 GLY A CA 1
ATOM 704 C C . GLY A 1 84 ? -8.893 -15.420 -9.137 1.00 59.12 84 GLY A C 1
ATOM 705 O O . GLY A 1 84 ? -7.907 -14.894 -9.638 1.00 59.12 84 GLY A O 1
ATOM 706 N N . LEU A 1 85 ? -9.273 -15.180 -7.877 1.00 64.56 85 LEU A N 1
ATOM 707 C CA . LEU A 1 85 ? -8.514 -14.429 -6.868 1.00 64.56 85 LEU A CA 1
ATOM 708 C C . LEU A 1 85 ? -8.106 -15.352 -5.713 1.00 64.56 85 LEU A C 1
ATOM 710 O O . LEU A 1 85 ? -8.379 -15.133 -4.530 1.00 64.56 85 LEU A O 1
ATOM 714 N N . SER A 1 86 ? -7.463 -16.453 -6.074 1.00 67.38 86 SER A N 1
ATOM 715 C CA . SER A 1 86 ? -6.942 -17.411 -5.110 1.00 67.38 86 SER A CA 1
ATOM 716 C C . SER A 1 86 ? -5.718 -16.839 -4.380 1.00 67.38 86 SER A C 1
ATOM 718 O O . SER A 1 86 ? -5.100 -15.859 -4.802 1.00 67.38 86 SER A O 1
ATOM 720 N N . SER A 1 87 ? -5.278 -17.501 -3.305 1.00 61.22 87 SER A N 1
ATOM 721 C CA . SER A 1 87 ? -3.965 -17.218 -2.697 1.00 61.22 87 SER A CA 1
ATOM 722 C C . SER A 1 87 ? -2.813 -17.258 -3.714 1.00 61.22 87 SER A C 1
ATOM 724 O O . SER A 1 87 ? -1.760 -16.680 -3.459 1.00 61.22 87 SER A O 1
ATOM 726 N N . ASN A 1 88 ? -2.991 -17.934 -4.854 1.00 69.81 88 ASN A N 1
ATOM 727 C CA . ASN A 1 88 ? -2.002 -17.984 -5.922 1.00 69.81 88 ASN A CA 1
ATOM 728 C C . ASN A 1 88 ? -1.882 -16.639 -6.652 1.00 69.81 88 ASN A C 1
ATOM 730 O O . ASN A 1 88 ? -0.772 -16.180 -6.900 1.00 69.81 88 ASN A O 1
ATOM 734 N N . ASP A 1 89 ? -2.995 -15.952 -6.897 1.00 74.75 89 ASP A N 1
ATOM 735 C CA . ASP A 1 89 ? -3.013 -14.653 -7.578 1.00 74.75 89 ASP A CA 1
ATOM 736 C C . ASP A 1 89 ? -2.388 -13.562 -6.701 1.00 74.75 89 ASP A C 1
ATOM 738 O O . ASP A 1 89 ? -1.579 -12.758 -7.166 1.00 74.75 89 ASP A O 1
ATOM 742 N N . LYS A 1 90 ? -2.649 -13.617 -5.389 1.00 75.88 90 LYS A N 1
ATOM 743 C CA . LYS A 1 90 ? -2.000 -12.750 -4.390 1.00 75.88 90 LYS A CA 1
ATOM 744 C C . LYS A 1 90 ? -0.492 -12.993 -4.270 1.00 75.88 90 LYS A C 1
ATOM 746 O O . LYS A 1 90 ? 0.255 -12.059 -4.006 1.00 75.88 90 LYS A O 1
ATOM 751 N N . LYS A 1 91 ? -0.016 -14.225 -4.478 1.00 76.31 91 LYS A N 1
ATOM 752 C CA . LYS A 1 91 ? 1.428 -14.529 -4.532 1.00 76.31 91 LYS A CA 1
ATOM 753 C C . LYS A 1 91 ? 2.059 -14.081 -5.849 1.00 76.31 91 LYS A C 1
ATOM 755 O O . LYS A 1 91 ? 3.167 -13.557 -5.856 1.00 76.31 91 LYS A O 1
ATOM 760 N N . ASN A 1 92 ? 1.340 -14.218 -6.959 1.00 79.62 92 ASN A N 1
ATOM 761 C CA . ASN A 1 92 ? 1.785 -13.700 -8.252 1.00 79.62 92 ASN A CA 1
ATOM 762 C C . ASN A 1 92 ? 1.875 -12.167 -8.244 1.00 79.62 92 ASN A C 1
ATOM 764 O O . ASN A 1 92 ? 2.692 -11.593 -8.965 1.00 79.62 92 ASN A O 1
ATOM 768 N N . TYR A 1 93 ? 1.094 -11.500 -7.389 1.00 82.81 93 TYR A N 1
ATOM 769 C CA . TYR A 1 93 ? 1.183 -10.063 -7.158 1.00 82.81 93 TYR A CA 1
ATOM 770 C C . TYR A 1 93 ? 2.569 -9.628 -6.678 1.00 82.81 93 TYR A C 1
ATOM 772 O O . TYR A 1 93 ? 3.174 -8.741 -7.277 1.00 82.81 93 TYR A O 1
ATOM 780 N N . THR A 1 94 ? 3.103 -10.267 -5.632 1.00 82.50 94 THR A N 1
ATOM 781 C CA . THR A 1 94 ? 4.426 -9.912 -5.096 1.00 82.50 94 THR A CA 1
ATOM 782 C C . THR A 1 94 ? 5.540 -10.245 -6.087 1.00 82.50 94 THR A C 1
ATOM 784 O O . THR A 1 94 ? 6.483 -9.469 -6.218 1.00 82.50 94 THR A O 1
ATOM 787 N N . GLY A 1 95 ? 5.399 -11.328 -6.860 1.00 83.75 95 GLY A N 1
ATOM 788 C CA . GLY A 1 95 ? 6.306 -11.641 -7.969 1.00 83.75 95 GLY A CA 1
ATOM 789 C C . GLY A 1 95 ? 6.284 -10.584 -9.081 1.00 83.75 95 GLY A C 1
ATOM 790 O O . GLY A 1 95 ? 7.335 -10.132 -9.530 1.00 83.75 95 GLY A O 1
ATOM 791 N N . THR A 1 96 ? 5.094 -10.130 -9.483 1.00 85.12 96 THR A N 1
ATOM 792 C CA . THR A 1 96 ? 4.923 -9.048 -10.471 1.00 85.12 96 THR A CA 1
ATOM 793 C C . THR A 1 96 ? 5.518 -7.740 -9.957 1.00 85.12 96 THR A C 1
ATOM 795 O O . THR A 1 96 ? 6.202 -7.027 -10.688 1.00 85.12 96 THR A O 1
ATOM 798 N N . TRP A 1 97 ? 5.289 -7.435 -8.680 1.00 84.88 97 TRP A N 1
ATOM 799 C CA . TRP A 1 97 ? 5.853 -6.263 -8.030 1.00 84.88 97 TRP A CA 1
ATOM 800 C C . TRP A 1 97 ? 7.383 -6.288 -8.057 1.00 84.88 97 TRP A C 1
ATOM 802 O O . TRP A 1 97 ? 7.990 -5.335 -8.540 1.00 84.88 97 TRP A O 1
ATOM 812 N N . MET A 1 98 ? 8.000 -7.399 -7.646 1.00 86.19 98 MET A N 1
ATOM 813 C CA . MET A 1 98 ? 9.452 -7.585 -7.704 1.00 86.19 98 MET A CA 1
ATOM 814 C C . MET A 1 98 ? 9.995 -7.441 -9.131 1.00 86.19 98 MET A C 1
ATOM 816 O O . MET A 1 98 ? 10.997 -6.759 -9.343 1.00 86.19 98 MET A O 1
ATOM 820 N N . MET A 1 99 ? 9.321 -8.035 -10.120 1.00 87.69 99 MET A N 1
ATOM 821 C CA . MET A 1 99 ? 9.710 -7.929 -11.529 1.00 87.69 99 MET A CA 1
ATOM 822 C C . MET A 1 99 ? 9.737 -6.471 -12.003 1.00 87.69 99 MET A C 1
ATOM 824 O O . MET A 1 99 ? 10.688 -6.059 -12.665 1.00 87.69 99 MET A O 1
ATOM 828 N N . ASN A 1 100 ? 8.733 -5.677 -11.624 1.00 86.75 100 ASN A N 1
ATOM 829 C CA . ASN A 1 100 ? 8.676 -4.258 -11.967 1.00 86.75 100 ASN A CA 1
ATOM 830 C C . ASN A 1 100 ? 9.823 -3.463 -11.327 1.00 86.75 100 ASN A C 1
ATOM 832 O O . ASN A 1 100 ? 10.414 -2.622 -12.002 1.00 86.75 100 ASN A O 1
ATOM 836 N N . GLN A 1 101 ? 10.174 -3.749 -10.067 1.00 85.69 101 GLN A N 1
ATOM 837 C CA . GLN A 1 101 ? 11.309 -3.090 -9.408 1.00 85.69 101 GLN A CA 1
ATOM 838 C C . GLN A 1 101 ? 12.628 -3.400 -10.124 1.00 85.69 101 GLN A C 1
ATOM 840 O O . GLN A 1 101 ? 13.378 -2.488 -10.466 1.00 85.69 101 GLN A O 1
ATOM 845 N N . ILE A 1 102 ? 12.874 -4.673 -10.445 1.00 87.06 102 ILE A N 1
ATOM 846 C CA . ILE A 1 102 ? 14.074 -5.090 -11.185 1.00 87.06 102 ILE A CA 1
ATOM 847 C C . ILE A 1 102 ? 14.123 -4.428 -12.568 1.00 87.06 102 ILE A C 1
ATOM 849 O O . ILE A 1 102 ? 15.171 -3.933 -12.983 1.00 87.06 102 ILE A O 1
ATOM 853 N N . ALA A 1 103 ? 12.993 -4.376 -13.276 1.00 88.06 103 ALA A N 1
ATOM 854 C CA . ALA A 1 103 ? 12.912 -3.730 -14.581 1.00 88.06 103 ALA A CA 1
ATOM 855 C C . ALA A 1 103 ? 13.231 -2.227 -14.510 1.00 88.06 103 ALA A C 1
ATOM 857 O O . ALA A 1 103 ? 13.872 -1.702 -15.421 1.00 88.06 103 ALA A O 1
ATOM 858 N N . ASN A 1 104 ? 12.809 -1.535 -13.449 1.00 85.56 104 ASN A N 1
ATOM 859 C CA . ASN A 1 104 ? 13.123 -0.121 -13.248 1.00 85.56 104 ASN A CA 1
ATOM 860 C C . ASN A 1 104 ? 14.618 0.089 -12.967 1.00 85.56 104 ASN A C 1
ATOM 862 O O . ASN A 1 104 ? 15.240 0.902 -13.647 1.00 85.56 104 ASN A O 1
ATOM 866 N N . LEU A 1 105 ? 15.216 -0.713 -12.080 1.00 86.06 105 LEU A N 1
ATOM 867 C CA . LEU A 1 105 ? 16.657 -0.661 -11.789 1.00 86.06 105 LEU A CA 1
ATOM 868 C C . LEU A 1 105 ? 17.518 -0.902 -13.037 1.00 86.06 105 LEU A C 1
ATOM 870 O O . LEU A 1 105 ? 18.511 -0.209 -13.272 1.00 86.06 105 LEU A O 1
ATOM 874 N N . LEU A 1 106 ? 17.128 -1.872 -13.870 1.00 86.31 106 LEU A N 1
ATOM 875 C CA . LEU A 1 106 ? 17.799 -2.150 -15.142 1.00 86.31 106 LEU A CA 1
ATOM 876 C C . LEU A 1 106 ? 17.722 -0.950 -16.090 1.00 86.31 106 LEU A C 1
ATOM 878 O O . LEU A 1 106 ? 18.740 -0.559 -16.658 1.00 86.31 106 LEU A O 1
ATOM 882 N N . LYS A 1 107 ? 16.540 -0.337 -16.238 1.00 87.00 107 LYS A N 1
ATOM 883 C CA . LYS A 1 107 ? 16.363 0.855 -17.083 1.00 87.00 107 LYS A CA 1
ATOM 884 C C . LYS A 1 107 ? 17.226 2.017 -16.604 1.00 87.00 107 LYS A C 1
ATOM 886 O O . LYS A 1 107 ? 17.889 2.643 -17.425 1.00 87.00 107 LYS A O 1
ATOM 891 N N . GLU A 1 108 ? 17.253 2.276 -15.300 1.00 84.25 108 GLU A N 1
ATOM 892 C CA . GLU A 1 108 ? 18.081 3.336 -14.719 1.00 84.25 108 GLU A CA 1
ATOM 893 C C . GLU A 1 108 ? 19.568 3.100 -14.972 1.00 84.25 108 GLU A C 1
ATOM 895 O O . GLU A 1 108 ? 20.271 4.017 -15.400 1.00 84.25 108 GLU A O 1
ATOM 900 N N . THR A 1 109 ? 20.035 1.863 -14.790 1.00 83.88 109 THR A N 1
ATOM 901 C CA . THR A 1 109 ? 21.436 1.486 -15.020 1.00 83.88 109 THR A CA 1
ATOM 902 C C . THR A 1 109 ? 21.833 1.680 -16.485 1.00 83.88 109 THR A C 1
ATOM 904 O O . THR A 1 109 ? 22.879 2.265 -16.775 1.00 83.88 109 THR A O 1
ATOM 907 N N . ILE A 1 110 ? 20.981 1.245 -17.420 1.00 82.94 110 ILE A N 1
ATOM 908 C CA . ILE A 1 110 ? 21.209 1.412 -18.861 1.00 82.94 110 ILE A CA 1
ATOM 909 C C . ILE A 1 110 ? 21.252 2.902 -19.215 1.00 82.94 110 ILE A C 1
ATOM 911 O O . ILE A 1 110 ? 22.235 3.358 -19.798 1.00 82.94 110 ILE A O 1
ATOM 915 N N . SER A 1 111 ? 20.269 3.688 -18.765 1.00 79.69 111 SER A N 1
ATOM 916 C CA . SER A 1 111 ? 20.241 5.138 -18.993 1.00 79.69 111 SER A CA 1
ATOM 917 C C . SER A 1 111 ? 21.456 5.863 -18.404 1.00 79.69 111 SER A C 1
ATOM 919 O O . SER A 1 111 ? 21.911 6.862 -18.964 1.00 79.69 111 SER A O 1
ATOM 921 N N . HIS A 1 112 ? 22.006 5.385 -17.283 1.00 75.00 112 HIS A N 1
ATOM 922 C CA . HIS A 1 112 ? 23.234 5.937 -16.712 1.00 75.00 112 HIS A CA 1
ATOM 923 C C . HIS A 1 112 ? 24.452 5.614 -17.586 1.00 75.00 112 HIS A C 1
ATOM 925 O O . HIS A 1 112 ? 25.236 6.511 -17.894 1.00 75.00 112 HIS A O 1
ATOM 931 N N . SER A 1 113 ? 24.568 4.367 -18.055 1.00 73.88 113 SER A N 1
ATOM 932 C CA . SER A 1 113 ? 25.657 3.940 -18.943 1.00 73.88 113 SER A CA 1
ATOM 933 C C . SER A 1 113 ? 25.678 4.711 -20.272 1.00 73.88 113 SER A C 1
ATOM 935 O O . SER A 1 113 ? 26.741 5.144 -20.718 1.00 73.88 113 SER A O 1
ATOM 937 N N . GLU A 1 114 ? 24.505 4.986 -20.853 1.00 72.69 114 GLU A N 1
ATOM 938 C CA . GLU A 1 114 ? 24.356 5.769 -22.086 1.00 72.69 114 GLU A CA 1
ATOM 939 C C . GLU A 1 114 ? 24.774 7.236 -21.884 1.00 72.6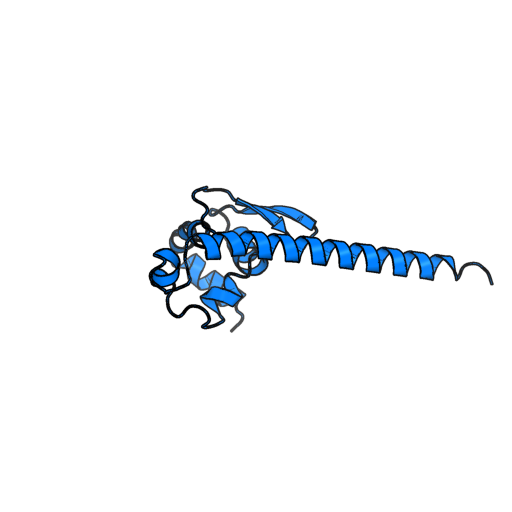9 114 GLU A C 1
ATOM 941 O O . GLU A 1 114 ? 25.469 7.816 -22.720 1.00 72.69 114 GLU A O 1
ATOM 946 N N . ARG A 1 115 ? 24.420 7.840 -20.740 1.00 68.25 115 ARG A N 1
ATOM 947 C CA . ARG A 1 115 ? 24.818 9.218 -20.393 1.00 68.25 115 ARG A CA 1
ATOM 948 C C . ARG A 1 115 ? 26.320 9.349 -20.140 1.00 68.25 115 ARG A C 1
ATOM 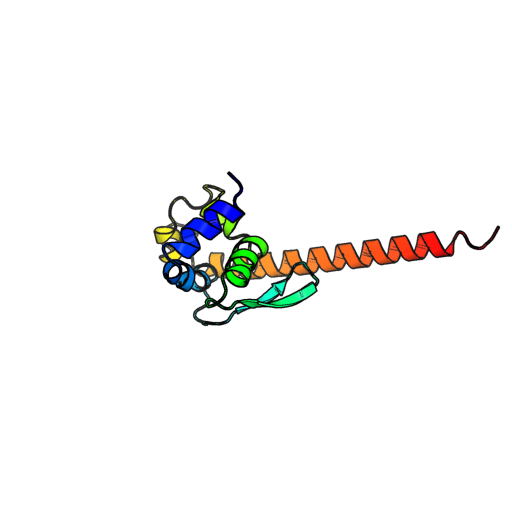950 O O . ARG A 1 115 ? 26.915 10.344 -20.556 1.00 68.25 115 ARG A O 1
ATOM 957 N N . SER A 1 116 ? 26.938 8.362 -19.493 1.00 66.31 116 SER A N 1
ATOM 958 C CA . SER A 1 116 ? 28.389 8.331 -19.271 1.00 66.31 116 SER A CA 1
ATOM 959 C C . SER A 1 116 ? 29.172 8.140 -20.576 1.00 66.31 116 SER A C 1
ATOM 961 O O . SER A 1 116 ? 30.209 8.778 -20.754 1.00 66.31 116 SER A O 1
ATOM 963 N N . ALA A 1 117 ? 28.659 7.338 -21.515 1.00 65.12 117 ALA A N 1
ATOM 964 C CA . ALA A 1 117 ? 29.261 7.166 -22.839 1.00 65.12 117 ALA A CA 1
ATOM 965 C C . ALA A 1 117 ? 29.207 8.455 -23.686 1.00 65.12 117 ALA A C 1
ATOM 967 O O . ALA A 1 117 ? 30.178 8.794 -24.359 1.00 65.12 117 ALA A O 1
ATOM 968 N N . LEU A 1 118 ? 28.113 9.221 -23.603 1.00 59.47 118 LEU A N 1
ATOM 969 C CA . LEU A 1 118 ? 27.960 10.492 -24.326 1.00 59.47 118 LEU A CA 1
ATOM 970 C C . LEU A 1 118 ? 28.837 11.625 -23.763 1.00 59.47 118 LEU A C 1
ATOM 972 O O . LEU A 1 118 ? 29.312 12.463 -24.526 1.00 59.47 118 LEU A O 1
ATOM 976 N N . GLN A 1 119 ? 29.104 11.657 -22.451 1.00 59.44 119 GLN A N 1
ATOM 977 C CA . GLN A 1 119 ? 30.012 12.655 -21.858 1.00 59.44 119 GLN A CA 1
ATOM 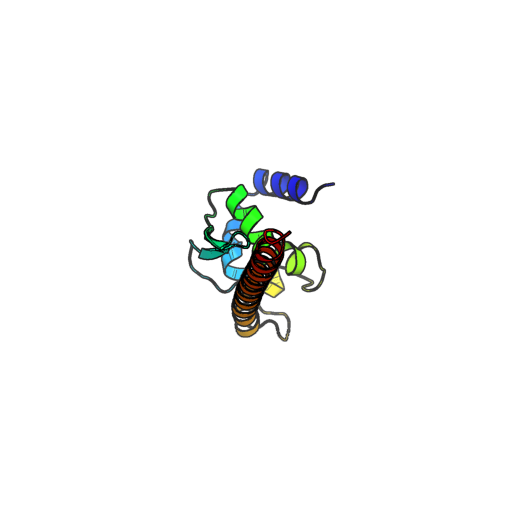978 C C . GLN A 1 119 ? 31.497 12.367 -22.128 1.00 59.44 119 GLN A C 1
ATOM 980 O O . GLN A 1 119 ? 32.298 13.301 -22.162 1.00 59.44 119 GLN A O 1
ATOM 985 N N . GLY A 1 120 ? 31.872 11.104 -22.357 1.00 55.06 120 GLY A N 1
ATOM 986 C CA . GLY A 1 120 ? 33.238 10.725 -22.731 1.00 55.06 120 GLY A CA 1
ATOM 987 C C . GLY A 1 120 ? 33.645 11.161 -24.144 1.00 55.06 120 GLY A C 1
ATOM 988 O O . GLY A 1 120 ? 34.834 11.324 -24.402 1.00 55.06 120 GLY A O 1
ATOM 989 N N . ASN A 1 121 ? 32.680 11.402 -25.038 1.00 54.03 121 ASN A N 1
ATOM 990 C CA . ASN A 1 121 ? 32.939 11.736 -26.441 1.00 54.03 121 ASN A CA 1
ATOM 991 C C . ASN A 1 121 ? 33.124 13.247 -26.713 1.00 54.03 121 ASN A C 1
ATOM 993 O O . ASN A 1 121 ? 33.539 13.620 -27.801 1.00 54.03 121 ASN A O 1
ATOM 997 N N . ASN A 1 122 ? 32.865 14.119 -25.729 1.00 54.06 122 ASN A N 1
ATOM 998 C CA . ASN A 1 122 ? 32.941 15.585 -25.880 1.00 54.06 122 ASN A CA 1
ATOM 999 C C . ASN A 1 122 ? 34.221 16.207 -25.276 1.00 54.06 122 ASN A C 1
ATOM 1001 O O . ASN A 1 122 ? 34.242 17.394 -24.964 1.00 54.06 122 ASN A O 1
ATOM 1005 N N . ARG A 1 123 ? 35.278 15.415 -25.040 1.00 46.78 123 ARG A N 1
ATOM 1006 C CA . ARG A 1 123 ? 36.582 15.893 -24.522 1.00 46.78 123 ARG A CA 1
ATOM 1007 C C . ARG A 1 123 ? 37.721 15.848 -25.547 1.00 46.78 123 ARG A C 1
ATOM 1009 O O . ARG A 1 123 ? 38.866 16.084 -25.176 1.00 46.78 123 ARG A O 1
ATOM 1016 N N . CYS A 1 124 ? 37.407 15.564 -26.807 1.00 49.53 124 CYS A N 1
ATOM 1017 C CA . CYS A 1 124 ? 38.367 15.529 -27.905 1.00 49.53 124 CYS A CA 1
ATOM 1018 C C . CYS A 1 124 ? 37.938 16.499 -29.015 1.00 49.53 124 CYS A C 1
ATOM 1020 O O . CYS A 1 124 ? 37.625 16.054 -30.113 1.00 49.53 124 CYS A O 1
ATOM 1022 N N . GLU A 1 125 ? 37.909 17.798 -28.720 1.00 41.72 125 GLU A N 1
ATOM 1023 C CA . GLU A 1 125 ? 38.033 18.882 -29.709 1.00 41.72 125 GLU A CA 1
ATOM 1024 C C . GLU A 1 125 ? 38.926 19.985 -29.134 1.00 41.72 125 GLU A C 1
ATOM 1026 O O . GLU A 1 125 ? 38.764 20.303 -27.930 1.00 41.72 125 GLU A O 1
#

pLDDT: mean 78.48, std 10.21, range [41.72, 91.25]

Secondary structure (DSSP, 8-state):
--HHHHHHHHHHH-GGGGTTHHHHTT---S-EEEE-TTSSEEEE-TT-HHHHHHHHHHTSHIIIIIISTTSS-HHHHHHT-STT--HHHHHHHHHHHHHHHHHHHHHHHHHHHHHHHHHHTTS--